Protein AF-A0A6A0AMS2-F1 (afdb_monomer)

Mean predicted aligned error: 5.02 Å

Organism: NCBI:txid2705029

Sequence (52 aa):
MRGISDELVNDFDAAAHAAGSDRSNITRQLWEWYVGCPGAKLPDRPAGGARE

pLDDT: mean 87.48, std 12.88, range [43.56, 97.69]

Structure (mmCIF, N/CA/C/O backbone):
data_AF-A0A6A0AMS2-F1
#
_entry.id   AF-A0A6A0AMS2-F1
#
loop_
_atom_site.group_PDB
_atom_site.id
_atom_site.type_symbol
_atom_site.label_atom_id
_atom_site.label_alt_id
_atom_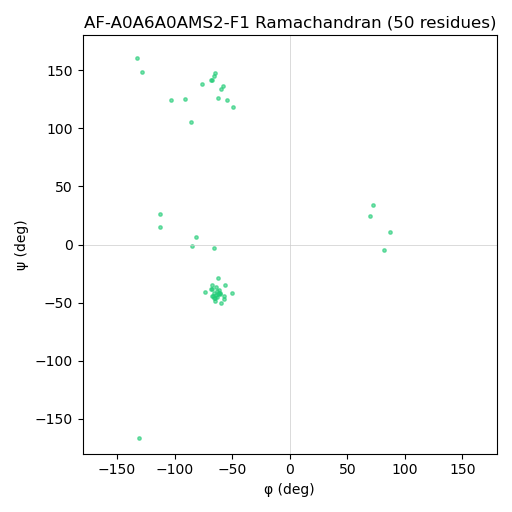site.label_comp_id
_atom_site.label_asym_id
_atom_site.label_entity_id
_atom_site.label_seq_id
_atom_site.pdbx_PDB_ins_code
_atom_site.Cartn_x
_atom_site.Cartn_y
_atom_site.Cartn_z
_atom_site.occupancy
_atom_site.B_iso_or_equiv
_atom_site.auth_seq_id
_atom_site.auth_comp_id
_atom_site.auth_asym_id
_atom_site.auth_atom_id
_atom_site.pdbx_PDB_model_num
ATOM 1 N N . MET A 1 1 ? 12.906 -10.910 1.008 1.00 63.38 1 MET A N 1
ATOM 2 C CA . MET A 1 1 ? 11.713 -11.648 0.538 1.00 63.38 1 MET A CA 1
ATOM 3 C C . MET A 1 1 ? 12.176 -12.616 -0.540 1.00 63.38 1 MET A C 1
ATOM 5 O O . MET A 1 1 ? 12.861 -12.168 -1.447 1.00 63.38 1 MET A O 1
ATOM 9 N N . ARG A 1 2 ? 11.923 -13.927 -0.417 1.00 77.06 2 ARG A N 1
ATOM 10 C CA . ARG A 1 2 ? 12.295 -14.871 -1.491 1.00 77.06 2 ARG A CA 1
ATOM 11 C C . ARG A 1 2 ? 11.298 -14.737 -2.642 1.00 77.06 2 ARG A C 1
ATOM 13 O O . ARG A 1 2 ? 10.106 -14.651 -2.376 1.00 77.06 2 ARG A O 1
ATOM 20 N N . GLY A 1 3 ? 11.789 -14.743 -3.879 1.00 84.56 3 GLY A N 1
ATOM 21 C CA . GLY A 1 3 ? 10.951 -14.713 -5.084 1.00 84.56 3 GLY A CA 1
ATOM 22 C C . GLY A 1 3 ? 10.554 -13.320 -5.583 1.00 84.56 3 GLY A C 1
ATOM 23 O O . GLY A 1 3 ? 9.703 -13.229 -6.457 1.00 84.56 3 GLY A O 1
ATOM 24 N N . ILE A 1 4 ? 11.153 -12.250 -5.052 1.00 87.75 4 ILE A N 1
ATOM 25 C CA . ILE A 1 4 ? 10.979 -10.887 -5.574 1.00 87.75 4 ILE A CA 1
ATOM 26 C C . ILE A 1 4 ? 12.223 -10.523 -6.379 1.00 87.75 4 ILE A C 1
ATOM 28 O O . ILE A 1 4 ? 13.329 -10.604 -5.847 1.00 87.75 4 ILE A O 1
ATOM 32 N N . SER A 1 5 ? 12.031 -10.140 -7.640 1.00 91.44 5 SER A N 1
ATOM 33 C CA . SER A 1 5 ? 13.101 -9.678 -8.527 1.00 91.44 5 SER A CA 1
ATOM 34 C C . SER A 1 5 ? 13.706 -8.366 -8.029 1.00 91.44 5 SER A C 1
ATOM 36 O O . SER A 1 5 ? 12.971 -7.49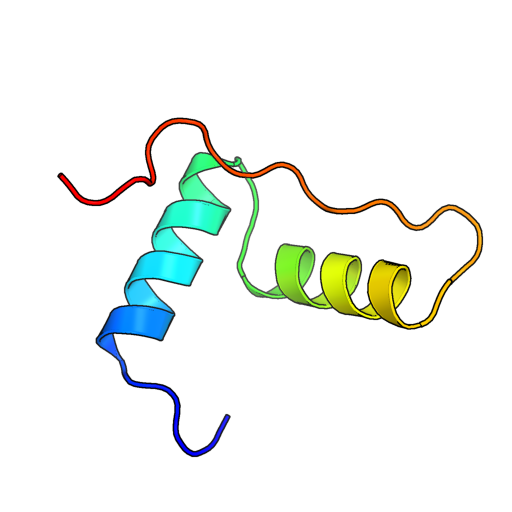4 -7.563 1.00 91.44 5 SER A O 1
ATOM 38 N N . ASP A 1 6 ? 15.013 -8.176 -8.209 1.00 90.94 6 ASP A N 1
ATOM 39 C CA . ASP A 1 6 ? 15.697 -6.918 -7.880 1.00 90.94 6 ASP A CA 1
ATOM 40 C C . ASP A 1 6 ? 15.074 -5.706 -8.591 1.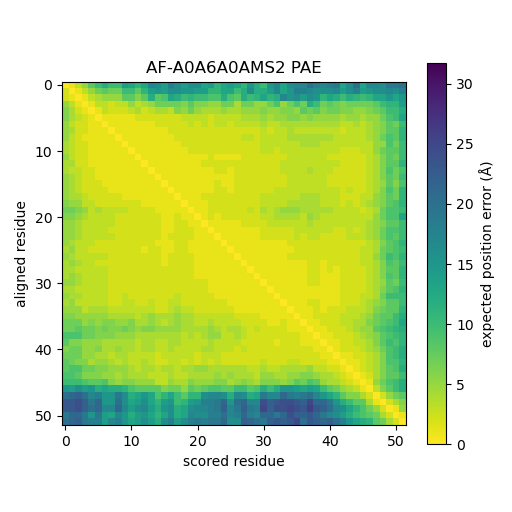00 90.94 6 ASP A C 1
ATOM 42 O O . ASP A 1 6 ? 14.952 -4.639 -7.998 1.00 90.94 6 ASP A O 1
ATOM 46 N N . GLU A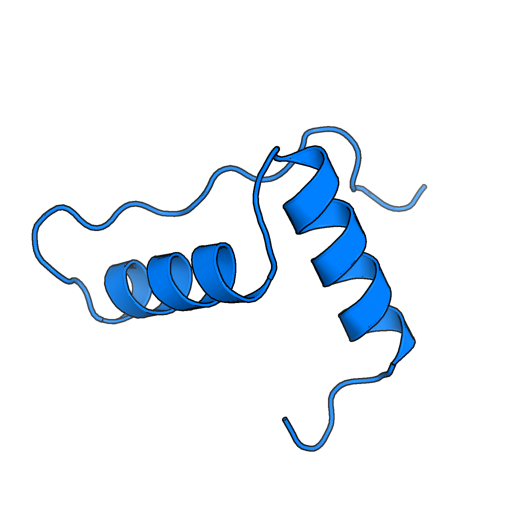 1 7 ? 14.586 -5.885 -9.824 1.00 91.12 7 GLU A N 1
ATOM 47 C CA . GLU A 1 7 ? 13.850 -4.849 -10.563 1.00 91.12 7 GLU A CA 1
ATOM 48 C C . GLU A 1 7 ? 12.612 -4.363 -9.795 1.00 91.12 7 GLU A C 1
ATOM 50 O O . GLU A 1 7 ? 12.421 -3.166 -9.612 1.00 91.12 7 GLU A O 1
ATOM 55 N N . LEU A 1 8 ? 11.803 -5.287 -9.271 1.00 91.12 8 LEU A N 1
ATOM 56 C CA . LEU A 1 8 ? 10.607 -4.937 -8.506 1.00 91.12 8 LEU A CA 1
ATOM 57 C C . LEU A 1 8 ? 10.968 -4.263 -7.177 1.00 91.12 8 LEU A C 1
ATOM 59 O O . LEU A 1 8 ? 10.255 -3.371 -6.720 1.00 91.12 8 LEU A O 1
ATOM 63 N N . VAL A 1 9 ? 12.074 -4.675 -6.552 1.00 91.38 9 VAL A N 1
ATOM 64 C CA 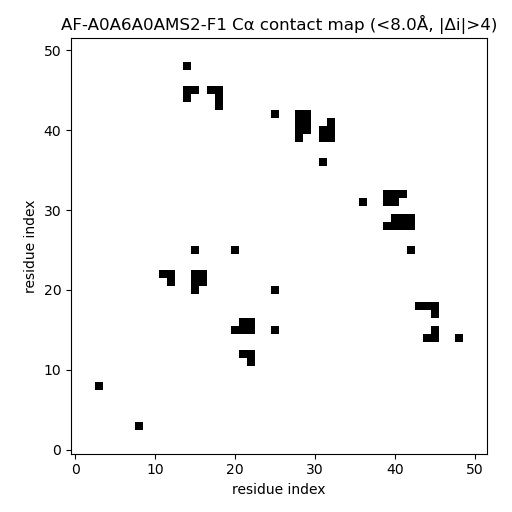. VAL A 1 9 ? 12.572 -4.015 -5.3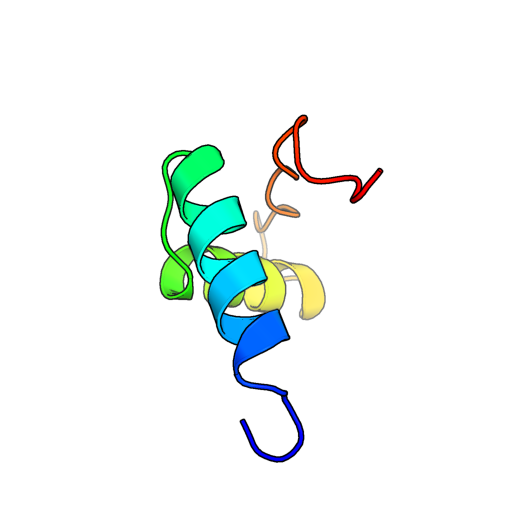39 1.00 91.38 9 VAL A CA 1
ATOM 65 C C . VAL A 1 9 ? 12.962 -2.567 -5.635 1.00 91.38 9 VAL A C 1
ATOM 67 O O . VAL A 1 9 ? 12.581 -1.686 -4.867 1.00 91.38 9 VAL A O 1
ATOM 70 N N . ASN A 1 10 ? 13.675 -2.327 -6.735 1.00 92.25 10 ASN A N 1
ATOM 71 C CA . ASN A 1 10 ? 14.120 -0.994 -7.136 1.00 92.25 10 ASN A CA 1
ATOM 72 C C . ASN A 1 10 ? 12.944 -0.090 -7.515 1.00 92.25 10 ASN A C 1
ATOM 74 O O . ASN A 1 10 ? 12.880 1.049 -7.061 1.00 92.25 10 ASN A O 1
ATOM 78 N N . ASP A 1 11 ? 11.980 -0.605 -8.277 1.00 92.00 11 ASP A N 1
ATOM 79 C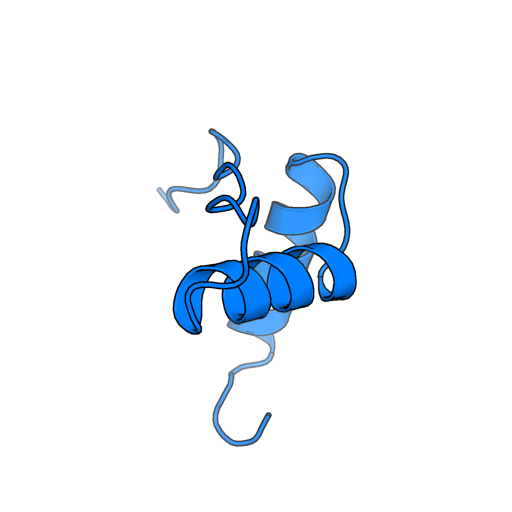 CA . ASP A 1 11 ? 10.774 0.140 -8.644 1.00 92.00 11 ASP A CA 1
ATOM 80 C C . ASP A 1 11 ? 9.951 0.534 -7.421 1.00 92.00 11 ASP A C 1
ATOM 82 O O . ASP A 1 11 ? 9.454 1.657 -7.324 1.00 92.00 11 ASP A O 1
ATOM 86 N N . PHE A 1 12 ? 9.810 -0.385 -6.465 1.00 91.75 12 PHE A N 1
ATOM 87 C CA . PHE A 1 12 ? 9.083 -0.106 -5.238 1.00 91.75 12 PHE A CA 1
ATOM 88 C C . PHE A 1 12 ? 9.807 0.924 -4.361 1.00 91.75 12 PHE A C 1
ATOM 90 O O . PHE A 1 12 ? 9.154 1.790 -3.780 1.00 91.75 12 PHE A O 1
ATOM 97 N N . ASP A 1 13 ? 11.138 0.870 -4.291 1.00 92.88 13 ASP A N 1
ATOM 98 C CA . ASP A 1 13 ? 11.943 1.865 -3.577 1.00 92.88 13 ASP A CA 1
ATOM 99 C C . ASP A 1 13 ? 11.834 3.256 -4.225 1.00 92.88 13 ASP A C 1
ATOM 101 O O . ASP A 1 13 ? 11.536 4.237 -3.542 1.00 92.88 13 ASP A O 1
ATOM 105 N N . ALA A 1 14 ? 11.944 3.331 -5.555 1.00 92.56 14 ALA A N 1
ATOM 106 C CA . ALA A 1 14 ? 11.770 4.567 -6.315 1.00 92.56 14 ALA A CA 1
ATOM 107 C C . ALA A 1 14 ? 10.362 5.158 -6.144 1.00 92.56 14 ALA A C 1
ATOM 109 O O . ALA A 1 14 ? 10.211 6.363 -5.933 1.00 92.56 14 ALA A O 1
ATOM 110 N N . ALA A 1 15 ? 9.326 4.317 -6.177 1.00 91.88 15 ALA A N 1
ATOM 111 C CA . ALA A 1 15 ? 7.951 4.736 -5.936 1.00 91.88 15 ALA A CA 1
ATOM 112 C C . ALA A 1 15 ? 7.752 5.254 -4.502 1.00 91.88 15 ALA A C 1
ATOM 114 O O . ALA A 1 15 ? 7.127 6.297 -4.304 1.00 91.88 15 ALA A O 1
ATOM 115 N N . ALA A 1 16 ? 8.308 4.566 -3.501 1.00 92.38 16 ALA A N 1
ATOM 116 C CA . ALA A 1 16 ? 8.251 5.025 -2.117 1.00 92.38 16 ALA A CA 1
ATOM 117 C C . ALA A 1 16 ? 8.934 6.393 -1.956 1.00 92.38 16 ALA A C 1
ATOM 119 O O . ALA A 1 16 ? 8.368 7.282 -1.318 1.00 92.38 16 ALA A O 1
ATOM 120 N N . HIS A 1 17 ? 10.086 6.592 -2.604 1.00 91.00 17 HIS A N 1
ATOM 121 C CA . HIS A 1 17 ? 10.804 7.864 -2.588 1.00 91.00 17 HIS A CA 1
ATOM 122 C C . HIS A 1 17 ? 10.033 8.987 -3.296 1.00 91.00 17 HIS A C 1
ATOM 124 O O . HIS A 1 17 ? 9.937 10.095 -2.770 1.00 91.00 17 HIS A O 1
ATOM 130 N N . ALA A 1 18 ? 9.411 8.702 -4.444 1.00 90.44 18 ALA A N 1
ATOM 131 C CA . ALA A 1 18 ? 8.562 9.655 -5.163 1.00 90.44 18 ALA A CA 1
ATOM 132 C C . ALA A 1 18 ? 7.334 10.095 -4.343 1.00 90.44 18 ALA A C 1
ATOM 134 O O . ALA A 1 18 ? 6.863 11.220 -4.493 1.00 90.44 18 ALA A O 1
ATOM 135 N N . ALA A 1 19 ? 6.844 9.234 -3.448 1.00 88.25 19 ALA A N 1
ATOM 136 C CA . ALA A 1 19 ? 5.792 9.555 -2.484 1.00 88.25 19 ALA A CA 1
ATOM 137 C C . ALA A 1 19 ? 6.310 10.294 -1.227 1.00 88.25 19 ALA A C 1
ATOM 139 O O . ALA A 1 19 ? 5.554 10.493 -0.277 1.00 88.25 19 ALA A O 1
ATOM 140 N N . GLY A 1 20 ? 7.591 10.681 -1.184 1.00 90.38 20 GLY A N 1
ATOM 141 C CA . GLY A 1 20 ? 8.208 11.331 -0.024 1.00 90.38 20 GLY A CA 1
ATOM 142 C C . GLY A 1 20 ? 8.388 10.400 1.179 1.00 90.38 20 GLY A C 1
ATOM 143 O O . GLY A 1 20 ? 8.426 10.863 2.318 1.00 90.38 20 GLY A O 1
ATOM 144 N N . SER A 1 21 ? 8.459 9.088 0.946 1.00 92.94 21 SER A N 1
ATOM 145 C CA . SER A 1 21 ? 8.607 8.070 1.983 1.00 92.94 21 SER A CA 1
ATOM 146 C C . SER A 1 21 ? 9.731 7.084 1.651 1.00 92.94 21 SER A C 1
ATOM 148 O O . SER A 1 21 ? 10.567 7.324 0.783 1.00 92.94 21 SER A O 1
ATOM 150 N N . ASP A 1 22 ? 9.773 5.973 2.377 1.00 93.75 22 ASP A N 1
ATOM 151 C CA . ASP A 1 22 ? 10.731 4.896 2.185 1.00 93.75 22 ASP A CA 1
ATOM 152 C C . ASP A 1 22 ? 10.024 3.540 2.182 1.00 93.75 22 ASP A C 1
ATOM 154 O O . ASP A 1 22 ? 8.908 3.364 2.687 1.00 93.75 22 ASP A O 1
ATOM 158 N N . ARG A 1 23 ? 10.715 2.552 1.621 1.00 92.81 23 ARG A N 1
ATOM 159 C CA . ARG A 1 23 ? 10.234 1.181 1.486 1.00 92.81 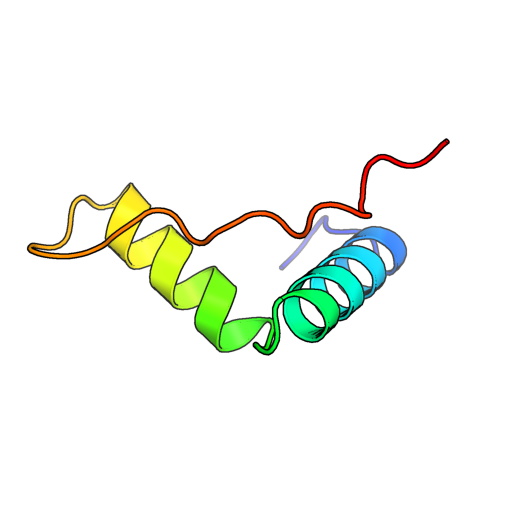23 ARG A CA 1
ATOM 160 C C . ARG A 1 23 ? 9.694 0.591 2.792 1.00 92.81 23 ARG A C 1
ATOM 162 O O . ARG A 1 23 ? 8.684 -0.118 2.785 1.00 92.81 23 ARG A O 1
ATOM 169 N N . SER A 1 24 ? 10.374 0.842 3.908 1.00 94.00 24 SER A N 1
ATOM 170 C CA . SER A 1 24 ? 10.044 0.247 5.206 1.00 94.00 24 SER A CA 1
ATOM 171 C C . SER A 1 24 ? 8.783 0.883 5.780 1.00 94.00 24 SER A C 1
ATOM 173 O O . SER A 1 24 ? 7.905 0.185 6.286 1.00 94.00 24 SER A O 1
ATOM 175 N N . ASN A 1 25 ? 8.643 2.201 5.644 1.00 94.56 25 ASN A N 1
ATOM 176 C CA . ASN A 1 25 ? 7.451 2.899 6.097 1.00 94.56 25 ASN A CA 1
ATOM 177 C C . ASN A 1 25 ? 6.208 2.545 5.262 1.00 94.56 25 ASN A C 1
ATOM 179 O O . ASN A 1 25 ? 5.126 2.373 5.828 1.00 94.56 25 ASN A O 1
ATOM 183 N N . ILE A 1 26 ? 6.340 2.385 3.941 1.00 94.62 26 ILE A N 1
ATOM 184 C CA . ILE A 1 26 ? 5.222 1.949 3.086 1.00 94.62 26 ILE A CA 1
ATOM 185 C C . ILE A 1 26 ? 4.833 0.496 3.391 1.00 94.62 26 ILE A C 1
ATOM 187 O O . ILE A 1 26 ? 3.650 0.202 3.549 1.00 94.62 26 ILE A O 1
ATOM 191 N N . THR A 1 27 ? 5.799 -0.418 3.541 1.00 93.94 27 THR A N 1
ATOM 192 C CA . THR A 1 27 ? 5.501 -1.826 3.883 1.00 93.94 27 THR A CA 1
ATOM 193 C C . THR A 1 27 ? 4.846 -1.975 5.251 1.00 93.94 27 THR A C 1
ATOM 195 O O . THR A 1 27 ? 3.891 -2.739 5.374 1.00 93.94 27 THR A O 1
ATOM 198 N N . ARG A 1 28 ? 5.283 -1.206 6.255 1.00 95.19 28 ARG A N 1
ATOM 199 C CA . ARG A 1 28 ? 4.625 -1.158 7.568 1.00 95.19 28 ARG A CA 1
ATOM 200 C C . ARG A 1 28 ? 3.169 -0.703 7.454 1.00 95.19 28 ARG A C 1
ATOM 202 O O . ARG A 1 28 ? 2.291 -1.398 7.954 1.00 95.19 28 ARG A O 1
ATOM 209 N N . GLN A 1 29 ? 2.910 0.410 6.766 1.00 95.50 29 GLN A N 1
ATOM 210 C CA . GLN A 1 29 ? 1.546 0.920 6.574 1.00 95.50 29 GLN A CA 1
ATOM 211 C C . GLN A 1 29 ? 0.661 -0.076 5.819 1.00 95.50 29 GLN A C 1
ATOM 213 O O . GLN A 1 29 ? -0.497 -0.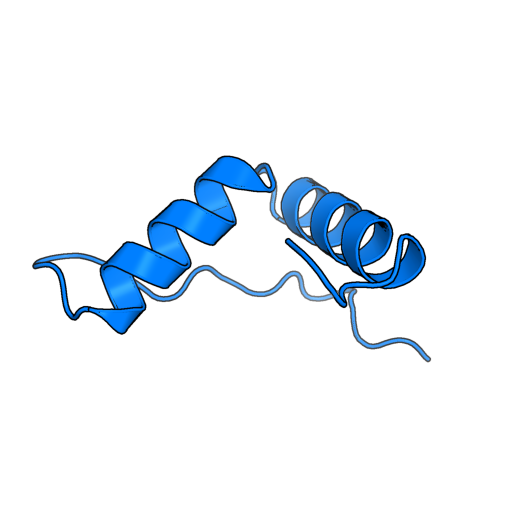268 6.181 1.00 95.50 29 GLN A O 1
ATOM 218 N N . LEU A 1 30 ? 1.211 -0.753 4.805 1.00 95.50 30 LEU A N 1
ATOM 219 C CA . LEU A 1 30 ? 0.503 -1.813 4.089 1.00 95.50 30 LEU A CA 1
ATOM 220 C C . LEU A 1 30 ? 0.145 -2.978 5.011 1.00 95.50 30 LEU A C 1
ATOM 222 O O . LEU A 1 30 ? -0.975 -3.469 4.930 1.00 95.50 30 LEU A O 1
ATOM 226 N N . TRP A 1 31 ? 1.051 -3.415 5.888 1.00 96.50 31 TRP A N 1
ATOM 227 C CA . TRP A 1 31 ? 0.760 -4.477 6.854 1.00 96.50 31 TRP A CA 1
ATOM 228 C C . TRP A 1 31 ? -0.303 -4.054 7.857 1.00 96.50 31 TRP A C 1
ATOM 230 O O . TRP A 1 31 ? -1.263 -4.789 8.051 1.00 96.50 31 TRP A O 1
ATOM 240 N N . GLU A 1 32 ? -0.163 -2.867 8.448 1.00 97.69 32 GLU A N 1
ATOM 241 C CA . GLU A 1 32 ? -1.131 -2.305 9.392 1.00 97.69 32 GLU A CA 1
ATOM 242 C C . GLU A 1 32 ? -2.523 -2.194 8.758 1.00 97.69 32 GLU A C 1
ATOM 244 O O . GLU A 1 32 ? -3.514 -2.599 9.363 1.00 97.69 32 GLU A O 1
ATOM 249 N N . TRP A 1 33 ? -2.606 -1.708 7.518 1.00 97.25 33 TRP A N 1
ATOM 250 C CA . TRP A 1 33 ? -3.861 -1.645 6.774 1.00 97.25 33 TRP A CA 1
ATOM 251 C C . TRP A 1 33 ? -4.411 -3.042 6.460 1.00 97.25 33 TRP A C 1
ATOM 253 O O . TRP A 1 33 ? -5.591 -3.300 6.691 1.00 97.25 33 TRP A O 1
ATOM 263 N N . TYR A 1 34 ? -3.562 -3.960 5.989 1.00 96.94 34 TYR A N 1
ATOM 264 C CA . TYR A 1 34 ? -3.967 -5.307 5.577 1.00 96.94 34 TYR A CA 1
ATOM 265 C C . TYR A 1 34 ? -4.518 -6.144 6.737 1.00 96.94 34 TYR A C 1
ATOM 267 O O . TYR A 1 34 ? -5.473 -6.893 6.552 1.00 96.94 34 TYR A O 1
ATOM 275 N N . VAL A 1 35 ? -3.956 -6.000 7.941 1.00 97.62 35 VAL A N 1
ATOM 276 C CA . VAL A 1 35 ? -4.455 -6.686 9.148 1.00 97.62 35 VAL A CA 1
ATOM 277 C C . VAL A 1 35 ? -5.601 -5.939 9.841 1.00 97.62 35 VAL A C 1
ATOM 279 O O . VAL A 1 35 ? -6.115 -6.420 10.848 1.00 97.62 35 VAL A O 1
ATOM 282 N N . GLY A 1 36 ? -6.010 -4.774 9.327 1.00 96.25 36 GLY A N 1
ATOM 283 C CA . GLY A 1 36 ? -7.102 -3.979 9.887 1.00 96.25 36 GLY A CA 1
ATOM 284 C C . GLY A 1 36 ? -6.762 -3.280 11.207 1.00 96.25 36 GLY A C 1
ATOM 285 O O . GLY A 1 36 ? -7.639 -3.135 12.060 1.00 96.25 36 GLY A O 1
ATOM 286 N N . CYS A 1 37 ? -5.511 -2.848 11.405 1.00 96.38 37 CYS A N 1
ATOM 287 C CA . CYS A 1 37 ? -5.129 -2.085 12.595 1.00 96.38 37 CYS A CA 1
ATOM 288 C C . CYS A 1 37 ? -5.971 -0.797 12.722 1.00 96.38 37 CYS A C 1
ATOM 290 O O . CYS A 1 37 ? -6.139 -0.070 11.736 1.00 96.38 37 CYS A O 1
ATOM 292 N N . PRO A 1 38 ? -6.463 -0.450 13.928 1.00 96.56 38 PRO A N 1
ATOM 293 C CA . PRO A 1 38 ? -7.220 0.778 14.146 1.00 96.56 38 PRO A CA 1
ATOM 294 C C . PRO A 1 38 ? -6.454 2.024 13.682 1.00 96.56 38 PRO A C 1
ATOM 296 O O . PRO A 1 38 ? -5.338 2.282 14.125 1.00 96.56 38 PRO A O 1
ATOM 299 N N . GLY A 1 39 ? -7.068 2.807 12.792 1.00 93.75 39 GLY A N 1
ATOM 300 C CA . GLY A 1 39 ? -6.484 4.040 12.255 1.00 93.75 39 GLY A CA 1
ATOM 301 C C . GLY A 1 39 ? -5.488 3.849 11.106 1.00 93.75 39 GLY A C 1
ATOM 302 O O . GLY A 1 39 ? -5.061 4.849 10.525 1.00 93.75 39 GLY A O 1
ATOM 303 N N . ALA A 1 40 ? -5.153 2.610 10.736 1.00 95.75 40 ALA A N 1
ATOM 304 C CA . ALA A 1 40 ? -4.312 2.337 9.580 1.00 95.75 40 ALA A CA 1
ATOM 305 C C . ALA A 1 40 ? -5.025 2.715 8.274 1.00 95.75 40 ALA A C 1
ATOM 307 O O . ALA A 1 40 ? -6.231 2.511 8.112 1.00 95.75 40 ALA A O 1
ATOM 308 N N . LYS A 1 41 ? -4.268 3.269 7.327 1.00 93.25 41 LYS A N 1
ATOM 309 C CA . LYS A 1 41 ? -4.767 3.689 6.015 1.00 93.25 41 LYS A CA 1
ATOM 310 C C . LYS A 1 41 ? -3.894 3.097 4.923 1.00 93.25 41 LYS A C 1
ATOM 312 O O . LYS A 1 41 ? -2.694 2.914 5.120 1.00 93.25 41 LYS A O 1
ATOM 317 N N . LEU A 1 42 ? -4.509 2.822 3.777 1.00 92.12 42 LEU A N 1
ATOM 318 C CA . LEU A 1 42 ? -3.773 2.431 2.584 1.00 92.12 42 LEU A CA 1
ATOM 319 C C . LEU A 1 42 ? -2.852 3.601 2.180 1.00 92.12 42 LEU A C 1
ATOM 321 O O . LEU A 1 42 ? -3.358 4.720 2.050 1.00 92.12 42 LEU A O 1
ATOM 325 N N . PRO A 1 43 ? -1.534 3.381 2.019 1.00 89.38 43 PRO A N 1
ATOM 326 C CA . PRO A 1 43 ? -0.629 4.432 1.578 1.00 89.38 43 PRO A CA 1
ATOM 327 C C . PRO A 1 43 ? -0.962 4.878 0.151 1.00 89.38 43 PRO A C 1
ATOM 329 O O . PRO A 1 43 ? -1.408 4.080 -0.676 1.00 89.38 43 PRO A O 1
ATOM 332 N N . ASP A 1 44 ? -0.736 6.161 -0.123 1.00 85.75 44 ASP A N 1
ATOM 333 C CA . ASP A 1 44 ? -1.001 6.759 -1.429 1.00 85.75 44 ASP A CA 1
ATOM 334 C C . ASP A 1 44 ? -0.032 6.220 -2.494 1.00 85.75 44 ASP A C 1
ATOM 336 O O . ASP A 1 44 ? 1.150 5.983 -2.218 1.00 85.75 44 ASP A O 1
ATOM 340 N N . ARG A 1 45 ? -0.534 5.994 -3.714 1.00 84.31 45 ARG A N 1
ATOM 341 C CA . ARG A 1 45 ? 0.295 5.539 -4.835 1.00 84.31 45 ARG A CA 1
ATOM 342 C C . ARG A 1 45 ? 0.815 6.766 -5.585 1.00 84.31 45 ARG A C 1
ATOM 344 O O . ARG A 1 45 ? -0.005 7.537 -6.078 1.00 84.31 45 ARG A O 1
ATOM 351 N N . PRO A 1 46 ? 2.138 6.912 -5.781 1.00 83.69 46 PRO A N 1
ATOM 352 C CA . PRO A 1 46 ? 2.675 8.051 -6.512 1.00 83.69 46 PRO A CA 1
ATOM 353 C C . PRO A 1 46 ? 2.105 8.088 -7.936 1.00 83.69 46 PRO A C 1
ATOM 355 O O . PRO A 1 46 ? 2.085 7.076 -8.643 1.00 83.69 46 PRO A O 1
ATOM 358 N N . ALA A 1 47 ? 1.673 9.273 -8.369 1.00 72.00 47 ALA A N 1
ATOM 359 C CA . ALA A 1 47 ? 0.976 9.487 -9.639 1.00 72.00 47 ALA A CA 1
ATOM 360 C C . ALA A 1 47 ? 1.824 9.212 -10.907 1.00 72.00 47 ALA A C 1
ATOM 362 O O . ALA A 1 47 ? 1.300 9.303 -12.011 1.00 72.00 47 ALA A O 1
ATOM 363 N N . GLY A 1 48 ? 3.110 8.861 -10.776 1.00 61.94 48 GLY A N 1
ATOM 364 C CA . GLY A 1 48 ? 4.054 8.688 -11.893 1.00 61.94 48 GLY A CA 1
ATOM 365 C C . GLY A 1 48 ? 4.549 7.258 -12.145 1.00 61.94 48 GLY A C 1
ATOM 366 O O . GLY A 1 48 ? 5.560 7.090 -12.811 1.00 61.94 48 GLY A O 1
ATOM 367 N N . GLY A 1 49 ? 3.903 6.230 -11.582 1.00 56.66 49 GLY A N 1
ATOM 368 C CA . GLY A 1 49 ? 4.390 4.839 -11.617 1.00 56.66 49 GLY A CA 1
ATOM 369 C C . GLY A 1 49 ? 3.547 3.858 -12.439 1.00 56.66 49 GLY A C 1
ATOM 370 O O . GLY A 1 49 ? 3.492 2.672 -12.098 1.00 56.66 49 GLY A O 1
ATOM 371 N N . ALA A 1 50 ? 2.814 4.324 -13.451 1.00 49.44 50 ALA A N 1
ATOM 372 C CA . ALA A 1 50 ? 2.346 3.438 -14.511 1.00 49.44 50 ALA A CA 1
ATOM 373 C C . ALA A 1 50 ? 3.483 3.372 -15.533 1.00 49.44 50 ALA A C 1
ATOM 375 O O . ALA A 1 50 ? 3.741 4.362 -16.207 1.00 49.44 50 ALA A O 1
ATOM 376 N N . ARG A 1 51 ? 4.215 2.250 -15.562 1.00 54.62 51 ARG A N 1
ATOM 377 C CA . ARG A 1 51 ? 5.165 1.954 -16.642 1.00 54.62 51 ARG A CA 1
ATOM 378 C C . ARG A 1 51 ? 4.429 2.172 -17.973 1.00 54.62 51 ARG A C 1
ATOM 380 O O . ARG A 1 51 ? 3.395 1.534 -18.174 1.00 54.62 51 ARG A O 1
ATOM 387 N N . GLU A 1 52 ? 4.913 3.107 -18.788 1.00 43.56 52 GLU A N 1
ATOM 388 C CA . GLU A 1 52 ? 4.482 3.281 -20.184 1.00 43.56 52 GLU A CA 1
ATOM 389 C C . GLU A 1 52 ? 4.985 2.122 -21.052 1.00 43.56 52 GLU A C 1
ATOM 391 O O . GLU A 1 52 ? 6.096 1.611 -20.767 1.00 43.56 52 GLU A O 1
#

Radius of gyration: 11.91 Å; Cα contacts (8 Å, |Δi|>4): 33; chains: 1; bounding box: 23×26×34 Å

Foldseek 3Di:
DPPDDPVNVVLLQVQQVLLVHGPVVLVVLVVCVVVVPPPRDNDDGRPPRPDD

Secondary structure (DSSP, 8-state):
-TT--HHHHHHHHHHHHHTTS-HHHHHHHHHHHHTT-TT--PPPPPTT-S--

Solvent-accessible surface area (backbone atoms only — not comparable to full-atom values): 3269 Å² total; per-residue (Å²): 123,90,94,64,54,70,68,60,53,50,53,48,39,51,42,25,44,72,58,78,49,42,53,67,60,52,52,49,33,44,50,36,31,72,75,61,42,91,90,47,51,78,72,82,76,48,94,81,72,73,86,128